Protein AF-A0A941CIF5-F1 (afdb_monomer)

Nearest PDB structures (foldseek):
  7bam-assembly1_B  TM=8.371E-01  e=1.188E-04  Homo sapiens
  7ban-assembly1_A  TM=8.409E-01  e=1.566E-04  Homo sapiens
  3njx-assembly1_A  TM=7.683E-01  e=1.007E-04  Aspergillus aculeatus
  1nkg-assembly1_A  TM=7.681E-01  e=2.306E-04  Aspergillus aculeatus
  2xhn-assembly2_A  TM=7.685E-01  e=3.039E-04  Aspergillus aculeatus

Foldseek 3Di:
DVVVVVVVVVVVVVVVVVPQFWFKEKEFEAAPPPPRQGDFQWKKAWPPDPFIDGAHNRRIDMTIRHHFDWTWIWTDDPQWDIDTDIDTTDTPYYHYDYDHTYGDDDPDDPPVPPPPPVPPPPDPPDDDD

Solvent-accessible surface area (backbone atoms only — not comparable to full-atom values): 7670 Å² total; per-residue (Å²): 112,72,70,60,53,52,53,55,52,54,58,59,56,60,62,62,72,72,69,71,73,28,9,24,42,36,35,35,39,22,29,60,80,58,88,59,41,48,36,55,62,28,38,37,32,37,67,98,57,90,56,61,41,55,18,38,85,77,4,37,36,67,43,69,80,35,72,56,45,80,45,39,41,37,39,40,44,94,69,35,48,72,44,78,42,83,45,70,34,46,71,77,37,71,40,76,47,77,51,59,40,47,71,56,78,76,84,77,83,65,73,88,71,65,78,78,70,77,83,74,86,78,84,88,87,87,87,82,131

pLDDT: mean 85.47, std 16.25, range [43.84, 98.69]

Mean predicted aligned error: 11.61 Å

Sequence (129 aa):
MMKQLLITVVTLISTITFAQSTGAITGKVLNAEMFNEPLLMAAVSLKNTDWSTHTNFNGNFEITDVAPGEYTLLVRFLGYEEMELPVVISLNESTYIQCGLQAKALPTIDLAQVNTNPKQIKLASKSEQ

Structure (mmCIF, N/CA/C/O backbone):
data_AF-A0A941CIF5-F1
#
_entry.id   AF-A0A941CIF5-F1
#
loop_
_atom_site.group_PDB
_atom_site.id
_atom_site.type_symbol
_atom_site.label_atom_id
_atom_site.label_alt_id
_atom_site.label_comp_id
_atom_site.label_asym_id
_atom_site.label_entity_id
_atom_site.label_seq_id
_atom_site.pdbx_PDB_ins_code
_atom_site.Cartn_x
_atom_site.Cartn_y
_atom_site.Cartn_z
_atom_site.occupancy
_atom_site.B_iso_or_equiv
_atom_site.auth_seq_id
_atom_site.auth_comp_id
_atom_site.auth_asym_id
_atom_site.auth_atom_id
_atom_site.pdbx_PDB_model_num
ATOM 1 N N . MET A 1 1 ? -37.472 10.073 37.196 1.00 62.25 1 MET A N 1
ATOM 2 C CA . MET A 1 1 ? -36.004 10.256 37.283 1.00 62.25 1 MET A CA 1
ATOM 3 C C . MET A 1 1 ? -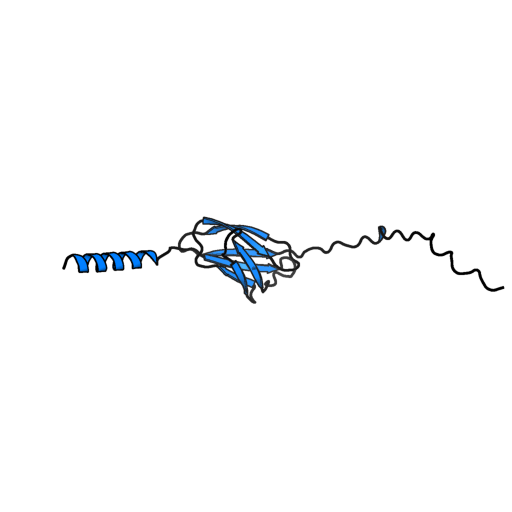35.214 9.057 36.743 1.00 62.25 1 MET A C 1
ATOM 5 O O . MET A 1 1 ? -34.355 9.281 35.905 1.00 62.25 1 MET A O 1
ATOM 9 N N . MET A 1 2 ? -35.546 7.801 37.077 1.00 73.88 2 MET A N 1
ATOM 10 C CA . MET A 1 2 ? -34.827 6.604 36.569 1.00 73.88 2 MET A CA 1
ATOM 11 C C . MET A 1 2 ? -34.779 6.458 35.031 1.00 73.88 2 MET A C 1
ATOM 13 O O . MET A 1 2 ? -33.783 5.993 34.491 1.00 73.88 2 MET A O 1
ATOM 17 N N . LYS A 1 3 ? -35.816 6.900 34.304 1.00 72.12 3 LYS A N 1
ATOM 18 C CA . LYS A 1 3 ? -35.862 6.826 32.828 1.00 72.12 3 LYS A CA 1
ATOM 19 C C . LYS A 1 3 ? -34.886 7.792 32.135 1.00 72.12 3 LYS A C 1
ATOM 21 O O . LYS A 1 3 ? -34.340 7.454 31.096 1.00 72.12 3 LYS A O 1
ATOM 26 N N . GLN A 1 4 ? -34.654 8.967 32.724 1.00 78.31 4 GLN A N 1
ATOM 27 C CA . GLN A 1 4 ? -33.686 9.953 32.219 1.00 78.31 4 GLN A CA 1
ATOM 28 C C . GLN A 1 4 ? -32.250 9.447 32.438 1.00 78.31 4 GLN A C 1
ATOM 30 O O . GLN A 1 4 ? -31.427 9.542 31.538 1.00 78.31 4 GLN A O 1
ATOM 35 N N . LEU A 1 5 ? -31.994 8.800 33.585 1.00 83.75 5 LEU A N 1
ATOM 36 C CA . LEU 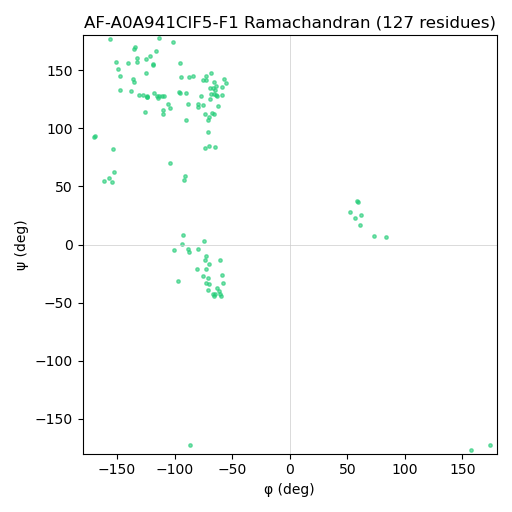A 1 5 ? -30.712 8.158 33.895 1.00 83.75 5 LEU A CA 1
ATOM 37 C C . LEU A 1 5 ? -30.359 7.057 32.879 1.00 83.75 5 LEU A C 1
ATOM 39 O O . LEU A 1 5 ? -29.235 7.008 32.396 1.00 83.75 5 LEU A O 1
ATOM 43 N N . LEU A 1 6 ? -31.330 6.212 32.515 1.00 85.12 6 LEU A N 1
ATOM 44 C CA . LEU A 1 6 ? -31.144 5.159 31.509 1.00 85.12 6 LEU A CA 1
ATOM 45 C C . LEU A 1 6 ? -30.749 5.722 30.137 1.00 85.12 6 LEU A C 1
ATOM 47 O O . LEU A 1 6 ? -29.844 5.191 29.503 1.00 85.12 6 LEU A O 1
ATOM 51 N N . ILE A 1 7 ? -31.386 6.813 29.701 1.00 86.50 7 ILE A N 1
ATOM 52 C CA . ILE A 1 7 ? -31.069 7.454 28.418 1.00 86.50 7 ILE A CA 1
ATOM 53 C C . ILE A 1 7 ? -29.655 8.046 28.455 1.00 86.50 7 ILE A C 1
ATOM 55 O O . ILE A 1 7 ? -28.880 7.811 27.535 1.00 86.50 7 ILE A O 1
ATOM 59 N N . THR A 1 8 ? -29.275 8.737 29.536 1.00 85.75 8 THR A N 1
ATOM 60 C CA . THR A 1 8 ? -27.917 9.287 29.689 1.00 85.75 8 THR A CA 1
ATOM 61 C C . THR A 1 8 ? -26.842 8.196 29.688 1.00 85.75 8 THR A C 1
ATOM 63 O O . THR A 1 8 ? -25.804 8.372 29.053 1.00 85.75 8 THR A O 1
ATOM 66 N N . VAL A 1 9 ? -27.090 7.056 30.343 1.00 86.75 9 VAL A N 1
ATOM 67 C CA . VAL A 1 9 ? -26.151 5.919 30.378 1.00 86.75 9 VAL A CA 1
ATOM 68 C C . VAL A 1 9 ? -25.993 5.275 28.997 1.00 86.75 9 VAL A C 1
ATOM 70 O O . VAL A 1 9 ? -24.871 4.999 28.585 1.00 86.75 9 VAL A O 1
ATOM 73 N N . VAL A 1 10 ? -27.084 5.087 28.247 1.00 85.19 10 VAL A N 1
ATOM 74 C CA . VAL A 1 10 ? -27.030 4.528 26.884 1.00 85.19 10 VAL A CA 1
ATOM 75 C C . VAL A 1 10 ? -26.272 5.456 25.928 1.00 85.19 10 VAL A C 1
ATOM 77 O O . VAL A 1 10 ? -25.418 4.987 25.175 1.00 85.19 10 VAL A O 1
ATOM 80 N N . THR A 1 11 ? -26.506 6.770 25.997 1.00 82.94 11 THR A N 1
ATOM 81 C CA . THR A 1 11 ? -25.775 7.745 25.172 1.00 82.94 11 THR A CA 1
ATOM 82 C C . THR A 1 11 ? -24.280 7.758 25.502 1.00 82.94 11 THR A C 1
ATOM 84 O O . THR A 1 11 ? -23.456 7.842 24.595 1.00 82.94 11 THR A O 1
ATOM 87 N N . LEU A 1 12 ? -23.901 7.599 26.774 1.00 80.12 12 LEU A N 1
ATOM 88 C CA . LEU A 1 12 ? -22.494 7.573 27.187 1.00 80.12 12 LEU A CA 1
ATOM 89 C C . LEU A 1 12 ? -21.754 6.295 26.747 1.00 80.12 12 LEU A C 1
ATOM 91 O O . LEU A 1 12 ? -20.557 6.341 26.499 1.00 80.12 12 LEU A O 1
ATOM 95 N N . ILE A 1 13 ? -22.446 5.161 26.605 1.00 76.00 13 ILE A N 1
ATOM 96 C CA . ILE A 1 13 ? -21.842 3.911 26.105 1.00 76.00 13 ILE A CA 1
ATOM 97 C C . ILE A 1 13 ? -21.565 3.998 24.594 1.00 76.00 13 ILE A C 1
ATOM 99 O O . ILE A 1 13 ? -20.568 3.461 24.114 1.00 76.00 13 ILE A O 1
ATOM 103 N N . SER A 1 14 ? -22.401 4.724 23.844 1.00 72.81 14 SER A N 1
ATOM 104 C CA . SER A 1 14 ? -22.244 4.889 22.390 1.00 72.81 14 SER A CA 1
ATOM 105 C C . SER A 1 14 ? -21.044 5.744 21.961 1.00 72.81 14 SER A C 1
ATOM 107 O O . SER A 1 14 ? -20.619 5.664 20.813 1.00 72.81 14 SER A O 1
ATOM 109 N N . THR A 1 15 ? -20.452 6.543 22.855 1.00 68.25 15 THR A N 1
ATOM 110 C CA . THR A 1 15 ? -19.250 7.329 22.523 1.00 68.25 15 THR A CA 1
ATOM 111 C C . THR A 1 15 ? -17.965 6.499 22.590 1.00 68.25 15 THR A C 1
ATOM 113 O O . THR A 1 15 ? -16.984 6.850 21.941 1.00 68.25 15 THR A O 1
ATOM 116 N N . ILE A 1 16 ? -17.969 5.369 23.309 1.00 65.81 16 ILE A N 1
ATOM 117 C CA . ILE A 1 16 ? -16.803 4.480 23.454 1.00 65.81 16 ILE A CA 1
ATOM 118 C C . ILE A 1 16 ? -16.579 3.652 22.175 1.00 65.81 16 ILE A C 1
ATOM 120 O O . ILE A 1 16 ? -15.448 3.309 21.843 1.00 65.81 16 ILE A O 1
ATOM 124 N N . THR A 1 17 ? -17.633 3.388 21.395 1.00 63.62 17 THR A N 1
ATOM 125 C CA . THR A 1 17 ? -17.550 2.596 20.153 1.00 63.62 17 THR A CA 1
ATOM 126 C C . THR A 1 17 ? -16.871 3.318 18.984 1.00 63.62 17 THR A C 1
ATOM 128 O O . THR A 1 17 ? -16.583 2.682 17.974 1.00 63.62 17 THR A O 1
ATOM 131 N N . PHE A 1 18 ? -16.596 4.623 19.101 1.00 63.66 18 PHE A N 1
ATOM 132 C CA . PHE A 1 18 ? -15.912 5.407 18.062 1.00 63.66 18 PHE A CA 1
ATOM 133 C C . PHE A 1 18 ? -14.380 5.401 18.180 1.00 63.66 18 PHE A C 1
ATOM 135 O O . PHE A 1 18 ? -13.707 5.912 17.292 1.00 63.66 18 PHE A O 1
ATOM 142 N N . ALA A 1 19 ? -13.811 4.782 19.218 1.00 64.75 19 ALA A N 1
ATOM 143 C CA . ALA A 1 19 ? -12.372 4.545 19.325 1.00 64.75 19 ALA A CA 1
ATOM 144 C C . ALA A 1 19 ? -12.002 3.184 18.709 1.00 64.75 19 ALA A C 1
ATOM 146 O O . ALA A 1 19 ? -11.495 2.294 19.397 1.00 64.75 19 ALA A O 1
ATOM 147 N N . GLN A 1 20 ? -12.307 2.984 17.423 1.00 70.56 20 GLN A N 1
ATOM 148 C CA . GLN A 1 20 ? -11.825 1.797 16.720 1.00 70.56 20 GLN A CA 1
ATOM 149 C C . GLN A 1 20 ? -10.307 1.898 16.642 1.00 70.56 20 GLN A C 1
ATOM 151 O O . GLN A 1 20 ? -9.762 2.802 16.021 1.00 70.56 20 GLN A O 1
ATOM 156 N N . SER A 1 21 ? -9.625 1.011 17.357 1.00 82.94 21 SER A N 1
ATOM 157 C CA . SER A 1 21 ? -8.175 0.954 17.315 1.00 82.94 21 SER A CA 1
ATOM 158 C C . SER A 1 21 ? -7.787 0.329 15.971 1.00 82.94 21 SER A C 1
ATOM 160 O O . SER A 1 21 ? -8.081 -0.840 15.712 1.00 82.94 21 SER A O 1
ATOM 162 N N . THR A 1 22 ? -7.181 1.131 15.102 1.00 94.06 22 THR A N 1
ATOM 163 C CA . THR A 1 22 ? -6.769 0.765 13.743 1.00 94.06 22 THR A CA 1
ATOM 164 C C . THR A 1 22 ? -5.250 0.836 13.612 1.00 94.06 22 THR A C 1
ATOM 166 O O . THR A 1 22 ? -4.551 1.333 14.497 1.00 94.06 22 THR A O 1
ATOM 169 N N . GLY A 1 23 ? -4.724 0.276 12.529 1.00 95.88 23 GLY A N 1
ATOM 170 C CA . GLY A 1 23 ? -3.344 0.465 12.101 1.00 95.88 23 GLY A CA 1
ATOM 171 C C . GLY A 1 23 ? -3.273 1.232 10.785 1.00 95.88 23 GLY A C 1
ATOM 172 O O . GLY A 1 23 ? -4.291 1.566 10.168 1.00 95.88 23 GLY A O 1
ATOM 173 N N . ALA A 1 24 ? -2.048 1.485 10.343 1.00 97.19 24 ALA A N 1
ATOM 174 C CA . ALA A 1 24 ? -1.767 2.086 9.050 1.00 97.19 24 ALA A CA 1
ATOM 175 C C . ALA A 1 24 ? -0.666 1.315 8.317 1.00 97.19 24 ALA A C 1
ATOM 177 O O . ALA A 1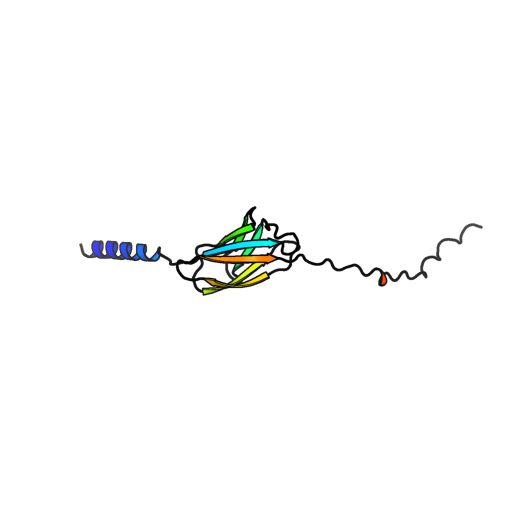 24 ? 0.176 0.652 8.924 1.00 97.19 24 ALA A O 1
ATOM 178 N N . ILE A 1 25 ? -0.650 1.447 6.997 1.00 98.00 25 ILE A N 1
ATOM 179 C CA . ILE A 1 25 ? 0.486 1.067 6.168 1.00 98.00 25 ILE A CA 1
ATOM 180 C C . ILE A 1 25 ? 0.924 2.272 5.349 1.00 98.00 25 ILE A C 1
ATOM 182 O O . ILE A 1 25 ? 0.132 2.912 4.658 1.00 98.00 25 ILE A O 1
ATOM 186 N N . THR A 1 26 ? 2.207 2.584 5.443 1.00 98.44 26 THR A N 1
ATOM 187 C CA . THR A 1 26 ? 2.852 3.652 4.685 1.00 98.44 26 THR A CA 1
ATOM 188 C C . THR A 1 26 ? 3.973 3.061 3.857 1.00 98.44 26 THR A C 1
ATOM 190 O O . THR A 1 26 ? 4.437 1.944 4.100 1.00 98.44 26 THR A O 1
ATOM 193 N N . GLY A 1 27 ? 4.430 3.787 2.848 1.00 98.12 27 GLY A N 1
ATOM 194 C CA . GLY A 1 27 ? 5.520 3.254 2.062 1.00 98.12 27 GLY A CA 1
ATOM 195 C C . GLY A 1 27 ? 5.903 4.058 0.851 1.00 98.12 27 GLY A C 1
ATOM 196 O O . GLY A 1 27 ? 5.401 5.158 0.627 1.00 98.12 27 GLY A O 1
ATOM 197 N N . LYS A 1 28 ? 6.806 3.468 0.068 1.00 98.25 28 LYS A N 1
ATOM 198 C CA . LYS A 1 28 ? 7.335 4.043 -1.164 1.00 98.25 28 LYS A CA 1
ATOM 199 C C . LYS A 1 28 ? 7.448 2.993 -2.265 1.00 98.25 28 LYS A C 1
ATOM 201 O O . LYS A 1 28 ? 7.995 1.912 -2.039 1.00 98.25 28 LYS A O 1
ATOM 206 N N . VAL A 1 29 ? 6.964 3.334 -3.456 1.00 98.19 29 VAL A N 1
ATOM 207 C CA . VAL A 1 29 ? 7.046 2.502 -4.663 1.00 98.19 29 VAL A CA 1
ATOM 208 C C . VAL A 1 29 ? 7.992 3.155 -5.664 1.00 98.19 29 VAL A C 1
ATOM 210 O O . VAL A 1 29 ? 7.856 4.337 -5.989 1.00 98.19 29 VAL A O 1
ATOM 213 N N . LEU A 1 30 ? 8.959 2.379 -6.144 1.00 97.00 30 LEU A N 1
ATOM 214 C CA . LEU A 1 30 ? 10.035 2.834 -7.024 1.00 97.00 30 LEU A CA 1
ATOM 215 C C . LEU A 1 30 ? 10.084 1.994 -8.306 1.00 97.00 30 LEU A C 1
ATOM 217 O O . LEU A 1 30 ? 9.594 0.867 -8.344 1.00 97.00 30 LEU A O 1
ATOM 221 N N . ASN A 1 31 ? 10.706 2.525 -9.352 1.00 94.19 31 ASN A N 1
ATOM 222 C CA . ASN A 1 31 ? 11.135 1.748 -10.504 1.00 94.19 31 ASN A CA 1
ATOM 223 C C . ASN A 1 31 ? 12.451 1.044 -10.150 1.00 94.19 31 ASN A C 1
ATOM 225 O O . ASN A 1 31 ? 13.453 1.705 -9.875 1.00 94.19 31 ASN A O 1
ATOM 229 N N . ALA A 1 32 ? 12.455 -0.287 -10.162 1.00 89.50 32 ALA A N 1
ATOM 230 C CA . ALA A 1 32 ? 13.629 -1.068 -9.787 1.00 89.50 32 ALA A CA 1
ATOM 231 C C . ALA A 1 32 ? 14.759 -1.043 -10.835 1.00 89.50 32 ALA A C 1
ATOM 233 O O . ALA A 1 32 ? 15.911 -1.303 -10.494 1.00 89.50 32 ALA A O 1
ATOM 234 N N . GLU A 1 33 ? 14.452 -0.717 -12.091 1.00 81.94 33 GLU A N 1
ATOM 235 C CA . GLU A 1 33 ? 15.404 -0.710 -13.209 1.00 81.94 33 GLU A CA 1
ATOM 236 C C . GLU A 1 33 ? 15.966 0.693 -13.487 1.00 81.94 33 GLU A C 1
ATOM 238 O O . GLU A 1 33 ? 17.117 0.845 -13.894 1.00 81.94 33 GLU A O 1
ATOM 243 N N . MET A 1 34 ? 15.175 1.739 -13.236 1.00 72.56 34 MET A N 1
ATOM 244 C CA . MET A 1 34 ? 15.500 3.120 -13.605 1.00 72.56 34 MET A CA 1
ATOM 245 C C . MET A 1 34 ? 15.945 3.942 -12.390 1.00 72.56 34 MET A C 1
ATOM 247 O O . MET A 1 34 ? 15.231 4.820 -11.919 1.00 72.56 34 MET A O 1
ATOM 251 N N . PHE A 1 35 ? 17.131 3.642 -11.851 1.00 78.25 35 PHE A N 1
ATOM 252 C CA . PHE A 1 35 ? 17.771 4.405 -10.761 1.00 78.25 35 PHE A CA 1
ATOM 253 C C . PHE A 1 35 ? 16.901 4.643 -9.510 1.00 78.25 35 PHE A C 1
ATOM 255 O O . PHE A 1 35 ? 17.115 5.625 -8.798 1.00 78.25 35 PHE A O 1
ATOM 262 N N . ASN A 1 36 ? 15.946 3.756 -9.207 1.00 85.12 36 ASN A N 1
ATOM 263 C CA . ASN A 1 36 ? 14.987 3.951 -8.117 1.00 85.12 36 ASN A CA 1
ATOM 264 C C . ASN A 1 36 ? 14.140 5.230 -8.271 1.00 85.12 36 ASN A C 1
ATOM 266 O O . ASN A 1 36 ? 13.827 5.896 -7.279 1.00 85.12 36 ASN A O 1
ATOM 270 N N . GLU A 1 37 ? 13.767 5.580 -9.506 1.00 94.44 37 GLU A N 1
ATOM 271 C CA . GLU A 1 37 ? 12.836 6.676 -9.770 1.00 94.44 37 GLU A CA 1
ATOM 272 C C . GLU A 1 37 ? 11.489 6.416 -9.069 1.00 94.44 37 GLU A C 1
ATOM 274 O O . GLU A 1 37 ? 10.984 5.289 -9.105 1.00 94.44 37 GLU A O 1
ATOM 279 N N . PRO A 1 38 ? 10.885 7.418 -8.408 1.00 96.94 38 PRO A N 1
ATOM 280 C CA . PRO A 1 38 ? 9.586 7.238 -7.781 1.00 96.94 38 PRO A CA 1
ATOM 281 C C . PRO A 1 38 ? 8.472 6.974 -8.793 1.00 96.94 38 PRO A C 1
ATOM 283 O O . PRO A 1 38 ? 8.318 7.708 -9.766 1.00 96.94 38 PRO A O 1
ATOM 286 N N . LEU A 1 39 ? 7.638 5.968 -8.523 1.00 96.88 39 LEU A N 1
ATOM 287 C CA . LEU A 1 39 ? 6.468 5.694 -9.353 1.00 96.88 39 LEU A CA 1
ATOM 288 C C . LEU A 1 39 ? 5.272 6.478 -8.825 1.00 96.88 39 LEU A C 1
ATOM 290 O O . LEU A 1 39 ? 4.719 6.135 -7.784 1.00 96.88 39 LEU A O 1
ATOM 294 N N . LEU A 1 40 ? 4.875 7.525 -9.546 1.00 97.19 40 LEU A N 1
ATOM 295 C CA . LEU A 1 40 ? 3.654 8.297 -9.304 1.00 97.19 40 LEU A CA 1
ATOM 296 C C . LEU A 1 40 ? 2.414 7.522 -9.776 1.00 97.19 40 LEU A C 1
ATOM 298 O O . LEU A 1 40 ? 2.428 6.918 -10.844 1.00 97.19 40 LEU A O 1
ATOM 302 N N . MET A 1 41 ? 1.317 7.609 -9.017 1.00 97.69 41 MET A N 1
ATOM 303 C CA . MET A 1 41 ? 0.021 6.989 -9.322 1.00 97.69 41 MET A CA 1
ATOM 304 C C . MET A 1 41 ? 0.028 5.453 -9.425 1.00 97.69 41 MET A C 1
ATOM 306 O O . MET A 1 41 ? -0.948 4.867 -9.903 1.00 97.69 41 MET A O 1
ATOM 310 N N . ALA A 1 42 ? 1.062 4.782 -8.912 1.00 98.38 42 ALA A N 1
ATOM 311 C CA . ALA A 1 42 ? 1.029 3.340 -8.695 1.00 98.38 42 ALA A CA 1
ATOM 312 C C . ALA A 1 42 ? -0.124 3.000 -7.742 1.00 98.38 42 ALA A C 1
ATOM 314 O O . ALA A 1 42 ? -0.272 3.615 -6.685 1.00 98.38 42 ALA A O 1
ATOM 315 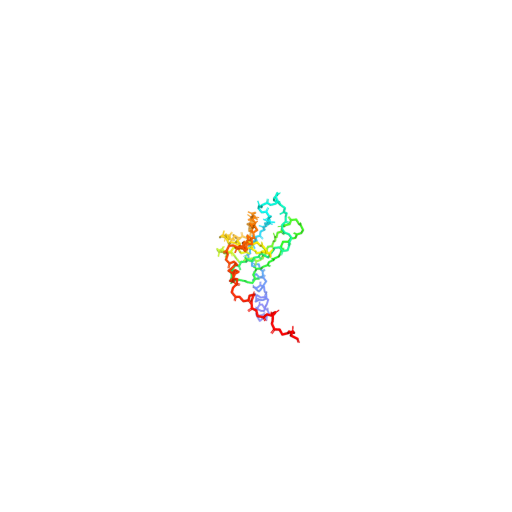N N . ALA A 1 43 ? -0.966 2.053 -8.147 1.00 98.50 43 ALA A N 1
ATOM 316 C CA . ALA A 1 43 ? -2.092 1.588 -7.357 1.00 98.50 43 ALA A CA 1
ATOM 317 C C . ALA A 1 43 ? -1.583 0.653 -6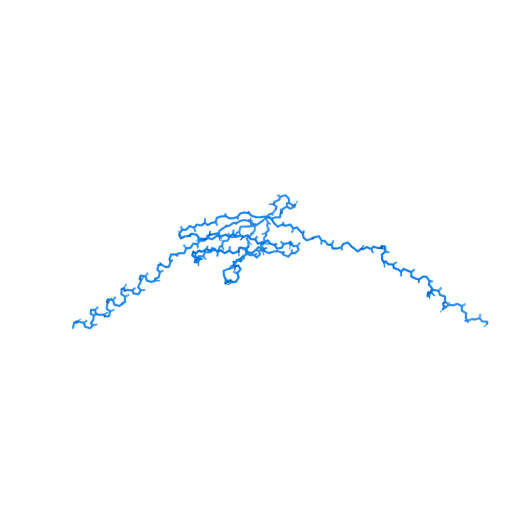.259 1.00 98.50 43 ALA A C 1
ATOM 319 O O . ALA A 1 43 ? -0.879 -0.317 -6.545 1.00 98.50 43 ALA A O 1
ATOM 320 N N . VAL A 1 44 ? -1.965 0.931 -5.017 1.00 98.62 44 VAL A N 1
ATOM 321 C CA . VAL A 1 44 ? -1.598 0.146 -3.838 1.00 98.62 44 VAL A CA 1
ATOM 322 C C . VAL A 1 44 ? -2.882 -0.279 -3.141 1.00 98.62 44 VAL A C 1
ATOM 324 O O . VAL A 1 44 ? -3.746 0.551 -2.876 1.00 98.62 44 VAL A O 1
ATOM 327 N N . SER A 1 45 ? -3.044 -1.570 -2.866 1.00 98.56 45 SER A N 1
ATOM 328 C CA . SER A 1 45 ? -4.278 -2.106 -2.276 1.00 98.56 45 SER A CA 1
ATOM 329 C C . SER A 1 45 ? -4.009 -3.315 -1.396 1.00 9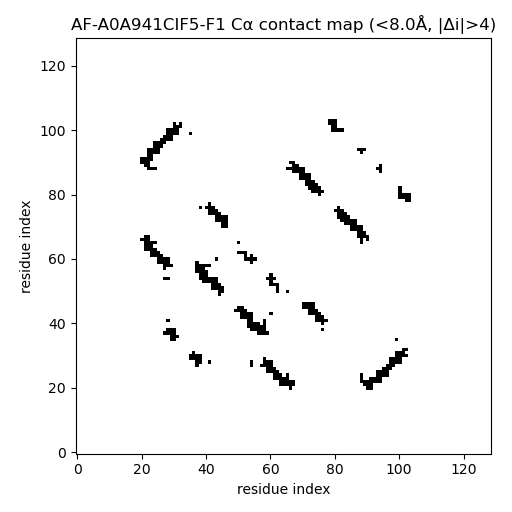8.56 45 SER A C 1
ATOM 331 O O . SER A 1 45 ? -3.072 -4.065 -1.661 1.00 98.56 45 SER A O 1
ATOM 333 N N . LEU A 1 46 ? -4.845 -3.540 -0.387 1.00 98.44 46 LEU A N 1
ATOM 334 C CA . LEU A 1 46 ? -4.867 -4.807 0.342 1.00 98.44 46 LEU A CA 1
ATOM 335 C C . LEU A 1 46 ? -5.829 -5.765 -0.380 1.00 98.44 46 LEU A C 1
ATOM 337 O O . LEU A 1 46 ? -7.005 -5.444 -0.571 1.00 98.44 46 LEU A O 1
ATOM 341 N N . LYS A 1 47 ? -5.336 -6.928 -0.830 1.00 97.81 47 LYS A N 1
ATOM 342 C CA . LYS A 1 47 ? -6.125 -7.884 -1.632 1.00 97.81 47 LYS A CA 1
ATOM 343 C C . LYS A 1 47 ? -7.413 -8.286 -0.917 1.00 97.81 47 LYS A C 1
ATOM 345 O O . LYS A 1 47 ? -7.397 -8.598 0.268 1.00 97.81 47 LYS A O 1
ATOM 350 N N . ASN A 1 48 ? -8.500 -8.367 -1.686 1.00 96.06 48 ASN A N 1
ATOM 351 C CA . ASN A 1 48 ? -9.837 -8.756 -1.220 1.00 96.06 48 ASN A CA 1
ATOM 352 C C . ASN A 1 48 ? -10.440 -7.809 -0.165 1.00 96.06 48 ASN A C 1
ATOM 354 O O . ASN A 1 48 ? -11.286 -8.227 0.621 1.00 96.06 48 ASN A O 1
ATOM 358 N N . THR A 1 49 ? -10.015 -6.545 -0.149 1.00 96.94 49 THR A N 1
ATOM 359 C CA . THR A 1 49 ? -10.563 -5.495 0.719 1.00 96.94 49 THR A CA 1
ATOM 360 C C . THR A 1 49 ? -10.798 -4.214 -0.076 1.00 96.94 49 THR A C 1
ATOM 362 O O . THR A 1 49 ? -10.317 -4.088 -1.204 1.00 96.94 49 THR A O 1
ATOM 365 N N . ASP A 1 50 ? -11.476 -3.246 0.538 1.00 96.88 50 ASP A N 1
ATOM 366 C CA . ASP A 1 50 ? -11.688 -1.921 -0.051 1.00 96.88 50 ASP A CA 1
ATOM 367 C C . ASP A 1 50 ? -10.543 -0.931 0.249 1.00 96.88 50 ASP A C 1
ATOM 369 O O . ASP A 1 50 ? -10.509 0.174 -0.299 1.00 96.88 50 ASP A O 1
ATOM 373 N N . TRP A 1 51 ? -9.571 -1.314 1.088 1.00 98.19 51 TRP A N 1
ATOM 374 C CA . TRP A 1 51 ? -8.421 -0.470 1.402 1.00 98.19 51 TRP A CA 1
ATOM 375 C C . TRP A 1 51 ? -7.486 -0.356 0.202 1.00 98.19 51 TRP A C 1
ATOM 377 O O . TRP A 1 51 ? -6.789 -1.301 -0.184 1.00 98.19 51 TRP A O 1
ATOM 387 N N . SER A 1 52 ? -7.457 0.837 -0.379 1.00 98.06 52 SER A N 1
ATOM 388 C CA . SER A 1 52 ? -6.627 1.156 -1.529 1.00 98.06 52 SER A CA 1
ATOM 389 C C . SER A 1 52 ? -6.237 2.627 -1.546 1.00 98.06 52 SER A C 1
ATOM 391 O O . SER A 1 52 ? -6.883 3.476 -0.935 1.00 98.06 52 SER A O 1
ATOM 393 N N . THR A 1 53 ? -5.141 2.920 -2.232 1.00 98.62 53 THR A N 1
ATOM 394 C CA . THR A 1 53 ? -4.610 4.266 -2.412 1.00 98.62 53 THR A CA 1
ATOM 395 C C . THR A 1 53 ? -3.746 4.316 -3.673 1.00 98.62 53 THR A C 1
ATOM 397 O O . THR A 1 53 ? -3.509 3.301 -4.335 1.00 98.62 53 THR A O 1
ATOM 400 N N . HIS A 1 54 ? -3.249 5.504 -3.998 1.00 98.56 54 HIS A N 1
ATOM 401 C CA . HIS A 1 54 ? -2.269 5.709 -5.054 1.00 98.56 54 HIS A CA 1
ATOM 402 C C . HIS A 1 54 ? -1.042 6.428 -4.510 1.00 98.56 54 HIS A C 1
ATOM 404 O O . HIS A 1 54 ? -1.142 7.279 -3.625 1.00 98.56 54 HIS A O 1
ATOM 410 N N . THR A 1 55 ? 0.122 6.118 -5.070 1.00 98.69 55 THR A N 1
ATOM 411 C CA . THR A 1 55 ? 1.346 6.843 -4.738 1.00 98.69 55 THR A CA 1
ATOM 412 C C . THR A 1 55 ? 1.322 8.281 -5.258 1.00 98.69 55 THR A C 1
ATOM 414 O O . THR A 1 55 ? 0.772 8.579 -6.322 1.00 98.69 55 THR A O 1
ATOM 417 N N . ASN A 1 56 ? 1.960 9.188 -4.522 1.00 98.50 56 ASN A N 1
ATOM 418 C CA . ASN A 1 56 ? 2.129 10.591 -4.905 1.00 98.50 56 ASN A CA 1
ATOM 419 C C . ASN A 1 56 ? 3.382 10.823 -5.780 1.00 98.50 56 ASN A C 1
ATOM 421 O O . ASN A 1 56 ? 4.055 9.879 -6.184 1.00 98.50 56 ASN A O 1
ATOM 425 N N . PHE A 1 57 ? 3.721 12.090 -6.060 1.00 98.00 57 PHE A N 1
ATOM 426 C CA . PHE A 1 57 ? 4.869 12.476 -6.906 1.00 98.00 57 PHE A CA 1
ATOM 427 C C . PHE A 1 57 ? 6.223 11.964 -6.406 1.00 98.00 57 PHE A C 1
ATOM 429 O O . PHE A 1 57 ? 7.140 11.777 -7.195 1.00 98.00 57 PHE A O 1
ATOM 436 N N . ASN A 1 58 ? 6.345 11.721 -5.101 1.00 97.75 58 ASN A N 1
ATOM 437 C CA . ASN A 1 58 ? 7.552 11.172 -4.496 1.00 97.75 58 ASN A CA 1
ATOM 438 C C . ASN A 1 58 ? 7.504 9.642 -4.402 1.00 97.75 58 ASN A C 1
ATOM 440 O O . ASN A 1 58 ? 8.375 9.058 -3.764 1.00 97.75 58 ASN A O 1
ATOM 444 N N . GLY A 1 59 ? 6.503 8.988 -5.001 1.00 98.12 59 GLY A N 1
ATOM 445 C CA . GLY A 1 59 ? 6.282 7.544 -4.926 1.00 98.12 59 GLY A CA 1
ATOM 446 C C . GLY A 1 59 ? 5.749 7.073 -3.575 1.00 98.12 59 GLY A C 1
ATOM 447 O O . GLY A 1 59 ? 5.667 5.869 -3.353 1.00 98.12 59 GLY A O 1
ATOM 448 N N . ASN A 1 60 ? 5.397 7.988 -2.666 1.00 98.69 60 ASN A N 1
ATOM 449 C CA . ASN A 1 60 ? 4.940 7.631 -1.326 1.00 98.69 60 ASN A CA 1
ATOM 450 C C . ASN A 1 60 ? 3.443 7.312 -1.329 1.00 98.69 60 ASN A C 1
ATOM 452 O O . ASN A 1 60 ? 2.683 7.988 -2.023 1.00 98.69 60 ASN A O 1
ATOM 456 N N . PHE A 1 61 ? 3.018 6.355 -0.508 1.00 98.69 61 PHE A N 1
ATOM 457 C CA . PHE A 1 61 ? 1.612 6.028 -0.276 1.00 98.69 61 PHE A CA 1
ATOM 458 C C . PHE A 1 61 ? 1.299 5.906 1.217 1.00 98.69 61 PHE A C 1
ATOM 460 O O . PHE A 1 61 ? 2.191 5.680 2.038 1.00 98.69 61 PHE A O 1
ATOM 467 N N . GLU A 1 62 ?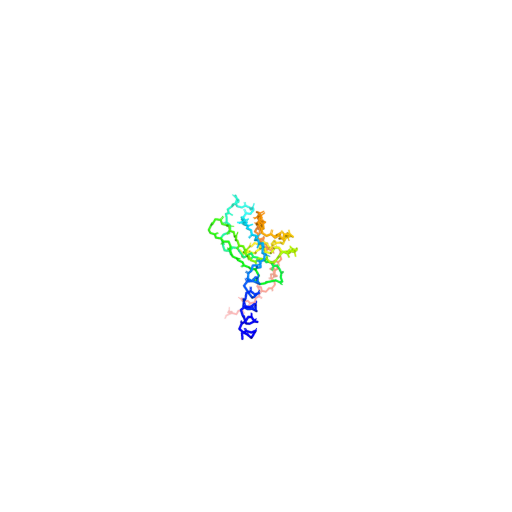 0.014 6.015 1.542 1.00 98.50 62 GLU A N 1
ATOM 468 C CA . GLU A 1 62 ? -0.525 5.814 2.883 1.00 98.50 62 GLU A CA 1
ATOM 469 C C . GLU A 1 62 ? -1.939 5.223 2.789 1.00 98.50 62 GLU A C 1
ATOM 471 O O . GLU A 1 62 ? -2.762 5.684 1.993 1.00 98.50 62 GLU A O 1
ATOM 476 N N . ILE A 1 63 ? -2.194 4.183 3.584 1.00 98.19 63 ILE A N 1
ATOM 477 C CA . ILE A 1 63 ? -3.514 3.602 3.837 1.00 98.19 63 ILE A CA 1
ATOM 478 C C . ILE A 1 63 ? -3.696 3.592 5.358 1.00 98.19 63 ILE A C 1
ATOM 480 O O . ILE A 1 63 ? -2.971 2.889 6.067 1.00 98.19 63 ILE A O 1
ATOM 484 N N . THR A 1 64 ? -4.644 4.381 5.856 1.00 96.81 64 THR A N 1
ATOM 485 C CA . THR A 1 64 ? -4.990 4.470 7.281 1.00 96.81 64 THR A CA 1
ATOM 486 C C . THR A 1 64 ? -6.248 3.670 7.590 1.00 96.81 64 THR A C 1
ATOM 488 O O . THR A 1 64 ? -6.907 3.142 6.692 1.00 96.81 64 THR A O 1
ATOM 491 N N . ASP A 1 65 ? -6.583 3.594 8.878 1.00 95.06 65 ASP A N 1
ATOM 492 C CA . ASP A 1 65 ? -7.836 3.011 9.359 1.00 95.06 65 ASP A CA 1
ATOM 493 C C . ASP A 1 65 ? -8.026 1.553 8.927 1.00 95.06 65 ASP A C 1
ATOM 495 O O . ASP A 1 65 ? -9.128 1.097 8.612 1.00 95.06 65 ASP A O 1
ATOM 499 N N . VAL A 1 66 ? -6.916 0.814 8.914 1.00 96.00 66 VAL A N 1
ATOM 500 C CA . VAL A 1 66 ? -6.881 -0.601 8.559 1.00 96.00 66 VAL A CA 1
ATOM 501 C C . VAL A 1 66 ? -7.087 -1.432 9.818 1.00 96.00 66 VAL A C 1
ATOM 503 O O . VAL A 1 66 ? -6.422 -1.222 10.835 1.00 96.00 66 VAL A O 1
ATOM 506 N N . ALA A 1 67 ? -8.005 -2.395 9.767 1.00 95.00 67 ALA A N 1
ATOM 507 C CA . ALA A 1 67 ? -8.182 -3.332 10.869 1.00 95.00 67 ALA A CA 1
ATOM 508 C C . ALA A 1 67 ? -6.905 -4.181 11.052 1.00 95.00 67 ALA A C 1
ATOM 510 O O . ALA A 1 67 ? -6.361 -4.659 10.054 1.00 95.00 67 ALA A O 1
ATOM 511 N N . PRO A 1 68 ? -6.425 -4.416 12.287 1.00 95.69 68 PRO A N 1
ATOM 512 C CA . PRO A 1 68 ? -5.258 -5.263 12.516 1.00 95.69 68 PRO A CA 1
ATOM 513 C C . PRO A 1 68 ? -5.441 -6.667 11.942 1.00 95.69 68 PRO A C 1
ATOM 515 O O . PRO A 1 68 ? -6.528 -7.243 12.027 1.00 95.69 68 PRO A O 1
ATOM 518 N N . GLY A 1 69 ? -4.372 -7.231 11.390 1.00 96.06 69 GLY A N 1
ATOM 519 C CA . GLY A 1 69 ? -4.415 -8.548 10.766 1.00 96.06 69 GLY A CA 1
ATOM 520 C C . GLY A 1 69 ? -3.302 -8.778 9.753 1.00 96.06 69 GLY A C 1
ATOM 521 O O . GLY A 1 69 ? -2.431 -7.931 9.545 1.00 96.06 69 GLY A O 1
ATOM 522 N N . GLU A 1 70 ? -3.348 -9.947 9.124 1.00 97.88 70 GLU A N 1
ATOM 523 C CA . GLU A 1 70 ? -2.456 -10.323 8.031 1.00 97.88 70 GLU A CA 1
ATOM 524 C C . GLU A 1 70 ? -3.135 -10.050 6.691 1.00 97.88 70 GLU A C 1
ATOM 526 O O . GLU A 1 70 ? -4.277 -10.451 6.462 1.00 97.88 70 GLU A O 1
ATOM 531 N N . TYR A 1 71 ? -2.418 -9.385 5.793 1.00 98.12 71 TYR A N 1
ATOM 532 C CA . TYR A 1 71 ? -2.909 -9.028 4.470 1.00 98.12 71 TYR A CA 1
ATOM 533 C C . TYR A 1 71 ? -1.861 -9.325 3.403 1.00 98.12 71 TYR A C 1
ATOM 535 O O . TYR A 1 71 ? -0.680 -9.542 3.678 1.00 98.12 71 TYR A O 1
ATOM 543 N N . THR A 1 72 ? -2.296 -9.271 2.148 1.00 98.50 72 THR A N 1
ATOM 544 C CA . THR A 1 72 ? -1.397 -9.193 0.998 1.00 98.50 72 THR A CA 1
ATOM 545 C C . THR A 1 72 ? -1.513 -7.809 0.381 1.00 98.50 72 THR A C 1
ATOM 547 O O . THR A 1 72 ? -2.572 -7.439 -0.129 1.00 98.50 72 THR A O 1
ATOM 550 N N . LEU A 1 73 ? -0.422 -7.052 0.424 1.00 98.56 73 LEU A N 1
ATOM 551 C CA . LEU A 1 73 ? -0.276 -5.793 -0.285 1.00 98.56 73 LEU A CA 1
ATOM 552 C C . LEU A 1 73 ? -0.052 -6.085 -1.770 1.00 98.56 73 LEU A C 1
ATOM 554 O O . LEU A 1 73 ? 0.920 -6.742 -2.130 1.00 98.56 73 LEU A O 1
ATOM 558 N N . LEU A 1 74 ? -0.944 -5.586 -2.617 1.00 98.62 74 LEU A N 1
ATOM 559 C CA . LEU A 1 74 ? -0.848 -5.635 -4.069 1.00 98.62 74 LEU A CA 1
ATOM 560 C C . LEU A 1 74 ? -0.483 -4.248 -4.596 1.00 98.62 74 LEU A C 1
ATOM 562 O O . LEU A 1 74 ? -1.233 -3.288 -4.397 1.00 98.62 74 LEU A O 1
ATOM 566 N N . VAL A 1 75 ? 0.643 -4.169 -5.301 1.00 98.50 75 VAL A N 1
ATOM 567 C CA . VAL A 1 75 ? 1.154 -2.952 -5.937 1.00 98.50 75 VAL A CA 1
ATOM 568 C C . VAL A 1 75 ? 1.142 -3.140 -7.452 1.00 98.50 75 VAL A C 1
ATOM 570 O O . VAL A 1 75 ? 1.685 -4.117 -7.970 1.00 98.50 75 VAL A O 1
ATOM 573 N N . ARG A 1 76 ? 0.507 -2.209 -8.171 1.00 98.06 76 ARG A N 1
ATOM 574 C CA . ARG A 1 76 ? 0.326 -2.274 -9.627 1.00 98.06 76 ARG A CA 1
ATOM 575 C C . ARG A 1 76 ? 0.614 -0.938 -10.283 1.00 98.06 76 ARG A C 1
ATOM 577 O O . ARG A 1 76 ? 0.179 0.110 -9.810 1.00 98.06 76 ARG A O 1
ATOM 584 N N . PHE A 1 77 ? 1.273 -0.985 -11.431 1.00 97.06 77 PHE A N 1
ATOM 585 C CA . PHE A 1 77 ? 1.467 0.183 -12.274 1.00 97.06 77 PHE A CA 1
ATOM 586 C C . PHE A 1 77 ? 1.497 -0.229 -13.748 1.00 97.06 77 PHE A C 1
ATOM 588 O O . PHE A 1 77 ? 1.935 -1.328 -14.093 1.00 97.06 77 PHE A O 1
ATOM 595 N N . LEU A 1 78 ? 0.968 0.622 -14.628 1.00 93.44 78 LEU A N 1
ATOM 596 C CA . LEU A 1 78 ? 0.833 0.291 -16.045 1.00 93.44 78 LEU A CA 1
ATOM 597 C C . LEU A 1 78 ? 2.212 0.080 -16.681 1.00 93.44 78 LEU A C 1
ATOM 599 O O . LEU A 1 78 ? 3.074 0.947 -16.592 1.00 93.44 78 LEU A O 1
ATOM 603 N N . GLY A 1 79 ? 2.394 -1.058 -17.355 1.00 92.00 79 GLY A N 1
ATOM 604 C CA . GLY A 1 79 ? 3.669 -1.420 -17.980 1.00 92.00 79 GLY A CA 1
ATOM 605 C C . GLY A 1 79 ? 4.679 -2.073 -17.033 1.00 92.00 79 GLY A C 1
ATOM 606 O O . GLY A 1 79 ? 5.794 -2.335 -17.463 1.00 92.00 79 GLY A O 1
ATOM 607 N N . TYR A 1 80 ? 4.294 -2.374 -15.789 1.00 94.81 80 TYR A N 1
ATOM 608 C CA . TYR A 1 80 ? 5.136 -3.047 -14.797 1.00 94.81 80 TYR A CA 1
ATOM 609 C C . TYR A 1 80 ? 4.521 -4.374 -14.362 1.00 94.81 80 TYR A C 1
ATOM 611 O O . TYR A 1 80 ? 3.307 -4.581 -14.482 1.00 94.81 80 TYR A O 1
ATOM 619 N N . GLU A 1 81 ? 5.372 -5.279 -13.889 1.00 95.31 81 GLU A N 1
ATOM 620 C CA . GLU A 1 81 ? 4.935 -6.504 -13.230 1.00 95.31 81 GLU A CA 1
ATOM 621 C C . GLU A 1 81 ? 4.233 -6.175 -11.912 1.00 95.31 81 GLU A C 1
ATOM 623 O O . GLU A 1 81 ? 4.629 -5.263 -11.182 1.00 95.31 81 GLU A O 1
ATOM 628 N N . GLU A 1 82 ? 3.155 -6.903 -11.624 1.00 96.44 82 GLU A N 1
ATOM 629 C CA . GLU A 1 82 ? 2.434 -6.743 -10.363 1.00 96.44 82 GLU A CA 1
ATOM 630 C C . GLU A 1 82 ? 3.257 -7.350 -9.223 1.00 96.44 82 GLU A C 1
ATOM 632 O O . GLU A 1 82 ? 3.882 -8.399 -9.384 1.00 96.44 82 GLU A O 1
ATOM 637 N N . MET A 1 83 ? 3.251 -6.699 -8.061 1.00 97.06 83 MET A N 1
ATOM 638 C CA . MET A 1 83 ? 3.956 -7.185 -6.879 1.00 97.06 83 MET A CA 1
ATOM 639 C C . MET A 1 83 ? 2.971 -7.476 -5.755 1.00 97.06 83 MET A C 1
ATOM 641 O O . MET A 1 83 ? 2.155 -6.626 -5.399 1.00 97.06 83 MET A O 1
ATOM 645 N N . GLU A 1 84 ? 3.092 -8.666 -5.172 1.00 98.19 84 GLU A N 1
ATOM 646 C CA . GLU A 1 84 ? 2.341 -9.092 -3.995 1.00 98.19 84 GLU A CA 1
ATOM 647 C C . GLU A 1 84 ? 3.292 -9.321 -2.817 1.00 98.19 84 GLU A C 1
ATOM 649 O O . GLU A 1 84 ? 4.279 -10.048 -2.940 1.00 98.19 84 GLU A O 1
ATOM 654 N N . LEU A 1 85 ? 3.000 -8.698 -1.674 1.00 97.31 85 LEU A N 1
ATOM 655 C CA . LEU A 1 85 ? 3.818 -8.773 -0.462 1.00 97.31 85 LEU A CA 1
ATOM 656 C C . LEU A 1 85 ? 2.936 -9.104 0.749 1.00 97.31 85 LEU A C 1
ATOM 658 O O . LEU A 1 85 ? 1.944 -8.406 0.973 1.00 97.31 85 LEU A O 1
ATOM 662 N N . PRO A 1 86 ? 3.266 -10.123 1.560 1.00 97.81 86 PRO A N 1
ATOM 663 C CA . PRO A 1 86 ? 2.594 -10.320 2.837 1.00 97.81 86 PRO A CA 1
ATOM 664 C C . PRO A 1 86 ? 2.939 -9.165 3.785 1.00 97.81 86 PRO A C 1
ATOM 666 O O . PRO A 1 86 ? 4.102 -8.777 3.903 1.00 97.81 86 PRO A O 1
ATOM 669 N N . VAL A 1 87 ? 1.934 -8.616 4.463 1.00 97.44 87 VAL A N 1
ATOM 670 C CA . VAL A 1 87 ? 2.096 -7.533 5.440 1.00 97.44 87 VAL A CA 1
ATOM 671 C C . VAL A 1 87 ? 1.254 -7.810 6.679 1.00 97.44 87 VAL A C 1
ATOM 673 O O . VAL A 1 87 ? 0.137 -8.318 6.584 1.00 97.44 87 VAL A O 1
ATOM 676 N N . VAL A 1 88 ? 1.793 -7.459 7.845 1.00 97.38 88 VAL A N 1
ATOM 677 C CA . VAL A 1 88 ? 1.083 -7.529 9.125 1.00 97.38 88 VAL A CA 1
ATOM 678 C C . VAL A 1 88 ? 0.794 -6.107 9.580 1.00 97.38 88 VAL A C 1
ATOM 680 O O . VAL A 1 88 ? 1.693 -5.262 9.615 1.00 97.38 88 VAL A O 1
ATOM 683 N N . ILE A 1 89 ? -0.470 -5.847 9.898 1.00 96.81 89 ILE A N 1
ATOM 684 C CA . ILE A 1 89 ? -0.934 -4.571 10.433 1.00 96.81 89 ILE A CA 1
ATOM 685 C C . ILE A 1 89 ? -1.187 -4.744 11.923 1.00 96.81 89 ILE A C 1
ATOM 687 O O . ILE A 1 89 ? -2.047 -5.527 12.334 1.00 96.81 89 ILE A O 1
ATOM 691 N N . SER A 1 90 ? -0.426 -3.999 12.716 1.00 95.19 90 SER A N 1
ATOM 692 C CA . SER A 1 90 ? -0.529 -3.964 14.170 1.00 95.19 90 SER A CA 1
ATOM 693 C C . SER A 1 90 ? -1.412 -2.811 14.636 1.00 95.19 90 SER A C 1
ATOM 695 O O . SER A 1 90 ? -1.598 -1.803 13.954 1.00 95.19 90 SER A O 1
ATOM 697 N N . LEU A 1 91 ? -1.957 -2.965 15.839 1.00 94.62 91 LEU A N 1
ATOM 698 C CA . LEU A 1 91 ? -2.803 -1.965 16.469 1.00 94.62 91 LEU A CA 1
ATOM 699 C C . LEU A 1 91 ? -2.028 -0.684 16.789 1.00 94.62 91 LEU A C 1
ATOM 701 O O . LEU A 1 91 ? -1.015 -0.758 17.475 1.00 94.62 91 LEU A O 1
ATOM 705 N N . ASN A 1 92 ? -2.551 0.480 16.389 1.00 91.88 92 ASN A N 1
ATOM 706 C CA . ASN A 1 92 ? -1.960 1.798 16.656 1.00 91.88 92 ASN A CA 1
ATOM 707 C C . ASN A 1 92 ? -0.516 1.955 16.137 1.00 91.88 92 ASN A C 1
ATOM 709 O O . ASN A 1 92 ? 0.233 2.802 16.624 1.00 91.88 92 ASN A O 1
ATOM 713 N N . GLU A 1 93 ? -0.126 1.148 15.150 1.00 93.25 93 GLU A N 1
ATOM 714 C CA . GLU A 1 93 ? 1.189 1.190 14.516 1.00 93.25 93 GLU A CA 1
ATOM 715 C C . GLU A 1 93 ? 1.056 1.501 13.021 1.00 93.25 93 GLU A C 1
ATOM 717 O O . GLU A 1 93 ? 0.032 1.227 12.390 1.00 93.25 93 GLU A O 1
ATOM 722 N N . SER A 1 94 ? 2.119 2.077 12.455 1.00 95.75 94 SER A N 1
ATOM 723 C CA . SER A 1 94 ? 2.261 2.275 11.013 1.00 95.75 94 SER A CA 1
ATOM 724 C C . SER A 1 94 ? 3.348 1.348 10.479 1.00 95.75 94 SER A C 1
ATOM 726 O O . SER A 1 94 ? 4.528 1.519 10.792 1.00 95.75 94 SER A O 1
ATOM 728 N N . THR A 1 95 ? 2.955 0.362 9.674 1.00 96.75 95 THR A N 1
ATOM 729 C CA . THR A 1 95 ? 3.890 -0.543 8.998 1.00 96.75 95 THR A CA 1
ATOM 730 C C . THR A 1 95 ? 4.457 0.164 7.767 1.00 96.75 95 THR A C 1
ATOM 732 O O . THR A 1 95 ? 3.702 0.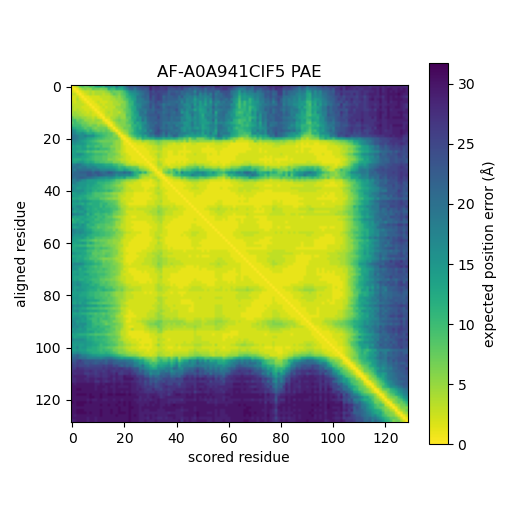553 6.879 1.00 96.75 95 THR A O 1
ATOM 735 N N . TYR A 1 96 ? 5.779 0.332 7.688 1.00 97.88 96 TYR A N 1
ATOM 736 C CA . TYR A 1 96 ? 6.434 0.950 6.529 1.00 97.88 96 TYR A CA 1
ATOM 737 C C . TYR A 1 96 ? 6.941 -0.099 5.531 1.00 97.88 96 TYR A C 1
ATOM 739 O O . TYR A 1 96 ? 7.673 -1.011 5.916 1.00 97.88 96 TYR A O 1
ATOM 747 N N . ILE A 1 97 ? 6.618 0.063 4.243 1.00 96.94 97 ILE A N 1
ATOM 748 C CA . ILE A 1 97 ? 7.072 -0.813 3.152 1.00 96.94 97 ILE A CA 1
ATOM 749 C C . ILE A 1 97 ? 7.722 -0.000 2.033 1.00 96.94 97 ILE A C 1
ATOM 751 O O . ILE A 1 97 ? 7.129 0.919 1.475 1.00 96.94 97 ILE A O 1
ATOM 755 N N . GLN A 1 98 ? 8.926 -0.395 1.627 1.00 96.38 98 GLN A N 1
ATOM 756 C CA . GLN A 1 98 ? 9.548 0.099 0.402 1.00 96.38 98 GLN A CA 1
ATOM 757 C C . GLN A 1 98 ? 9.681 -1.042 -0.600 1.00 96.38 98 GLN A C 1
ATOM 759 O O . GLN A 1 98 ? 10.232 -2.092 -0.275 1.00 96.38 98 GLN A O 1
ATOM 764 N N . CYS A 1 99 ? 9.200 -0.826 -1.821 1.00 95.25 99 CYS A N 1
ATOM 765 C CA . CYS A 1 99 ? 9.256 -1.822 -2.883 1.00 95.25 99 CYS A CA 1
ATOM 766 C C . CYS A 1 99 ? 9.583 -1.194 -4.242 1.00 95.25 99 CYS A C 1
ATOM 768 O O . CYS A 1 99 ? 9.381 0.003 -4.459 1.00 95.25 99 CYS A O 1
ATOM 770 N N . GLY A 1 100 ? 10.124 -2.012 -5.145 1.00 95.44 100 GLY A N 1
ATOM 771 C CA . GLY A 1 100 ? 10.467 -1.615 -6.505 1.00 95.44 100 GLY A CA 1
ATOM 772 C C . GLY A 1 100 ? 9.771 -2.513 -7.522 1.00 95.44 100 GLY A C 1
ATOM 773 O O . GLY A 1 100 ? 9.900 -3.732 -7.429 1.00 95.44 100 GLY A O 1
ATOM 774 N N . LEU A 1 101 ? 9.053 -1.934 -8.484 1.00 96.31 101 LEU A N 1
ATOM 775 C CA . LEU A 1 101 ? 8.443 -2.687 -9.580 1.00 96.31 101 LEU A CA 1
ATOM 776 C C . LEU A 1 101 ? 9.421 -2.838 -10.751 1.00 96.31 101 LEU A C 1
ATOM 778 O O . LEU A 1 101 ? 10.181 -1.916 -11.051 1.00 96.31 101 LEU A O 1
ATOM 782 N N . GLN A 1 102 ? 9.361 -3.988 -11.420 1.00 94.56 102 GLN A N 1
ATOM 783 C CA . GLN A 1 102 ? 10.119 -4.292 -12.641 1.00 94.56 102 GLN A CA 1
ATOM 784 C C . GLN A 1 102 ? 9.259 -3.983 -13.870 1.00 94.56 102 GLN A C 1
ATOM 786 O O . GLN A 1 102 ? 8.039 -4.182 -13.828 1.00 94.56 102 GLN A O 1
ATOM 791 N N . ALA A 1 103 ? 9.864 -3.496 -14.951 1.00 92.44 103 ALA A N 1
ATOM 792 C CA . ALA A 1 103 ? 9.129 -3.200 -16.174 1.00 92.44 103 ALA A CA 1
ATOM 793 C C . ALA A 1 103 ? 8.734 -4.504 -16.884 1.00 92.44 103 ALA A C 1
ATOM 795 O O . ALA A 1 103 ? 9.473 -5.488 -16.890 1.00 92.44 103 ALA A O 1
ATOM 796 N N . LYS A 1 104 ? 7.558 -4.526 -17.519 1.00 92.19 104 LYS A N 1
ATOM 797 C CA . LYS A 1 104 ? 7.149 -5.661 -18.352 1.00 92.19 104 LYS A CA 1
ATOM 798 C C . LYS A 1 104 ? 8.020 -5.709 -19.597 1.00 92.19 104 LYS A C 1
ATOM 800 O O . LYS A 1 104 ? 8.062 -4.749 -20.369 1.00 92.19 104 LYS A O 1
ATOM 805 N N . ALA A 1 105 ? 8.650 -6.852 -19.840 1.00 84.44 105 ALA A N 1
ATOM 806 C CA . ALA A 1 105 ? 9.334 -7.092 -21.100 1.00 84.44 105 ALA A CA 1
ATOM 807 C C . ALA A 1 105 ? 8.304 -7.206 -22.235 1.00 84.44 105 ALA A C 1
ATOM 809 O O . ALA A 1 105 ? 7.342 -7.974 -22.149 1.00 84.44 105 ALA A O 1
ATOM 810 N N . LEU A 1 106 ? 8.508 -6.455 -23.320 1.00 77.06 106 LEU A N 1
ATOM 811 C CA . LEU A 1 106 ? 7.723 -6.657 -24.533 1.00 77.06 106 LEU A CA 1
ATOM 812 C C . LEU A 1 106 ? 8.125 -7.995 -25.167 1.00 77.06 106 LEU A C 1
ATOM 814 O O . LEU A 1 106 ? 9.322 -8.257 -25.309 1.00 77.06 106 LEU A O 1
ATOM 818 N N . PRO A 1 107 ? 7.163 -8.831 -25.593 1.00 74.75 107 PRO A N 1
ATOM 819 C CA . PRO A 1 107 ? 7.488 -10.007 -26.378 1.00 74.75 107 PRO A CA 1
ATOM 820 C C . PRO A 1 107 ? 8.125 -9.554 -27.695 1.00 74.75 107 PRO A C 1
ATOM 822 O O . PRO A 1 107 ? 7.520 -8.822 -28.481 1.00 74.75 107 PRO A O 1
ATOM 825 N N . THR A 1 108 ? 9.365 -9.969 -27.933 1.00 74.12 108 THR A N 1
ATOM 826 C CA . THR A 1 108 ? 10.057 -9.717 -29.194 1.00 74.12 108 THR A CA 1
ATOM 827 C C . THR A 1 108 ? 9.310 -10.439 -30.315 1.00 74.12 108 THR A C 1
ATOM 829 O O . THR A 1 108 ? 9.041 -11.635 -30.213 1.00 74.12 108 THR A O 1
ATOM 832 N N . ILE A 1 109 ? 8.970 -9.733 -31.397 1.00 73.06 109 ILE A N 1
ATOM 833 C CA . ILE A 1 109 ? 8.467 -10.384 -32.612 1.00 73.06 109 ILE A CA 1
ATOM 834 C C . ILE A 1 109 ? 9.629 -11.191 -33.196 1.00 73.06 109 ILE A C 1
ATOM 836 O O . ILE A 1 109 ? 10.618 -10.612 -33.649 1.00 73.06 109 ILE A O 1
ATOM 840 N N . ASP A 1 110 ? 9.518 -12.519 -33.182 1.00 69.12 110 ASP A N 1
ATOM 841 C CA . ASP A 1 110 ? 10.472 -13.390 -33.862 1.00 69.12 110 ASP A CA 1
ATOM 842 C C . ASP A 1 110 ? 10.283 -13.262 -35.381 1.00 69.12 110 ASP A C 1
ATOM 844 O O . ASP A 1 110 ? 9.407 -13.885 -35.988 1.00 69.12 110 ASP A O 1
ATOM 848 N N . LEU A 1 111 ? 11.110 -12.421 -36.007 1.00 63.91 111 LEU A N 1
ATOM 849 C CA . LEU A 1 111 ? 11.123 -12.223 -37.458 1.00 63.91 111 LEU A CA 1
ATOM 850 C C . LEU A 1 111 ? 11.450 -13.519 -38.227 1.00 63.91 111 LEU A C 1
ATOM 852 O O . LEU A 1 111 ? 11.197 -13.573 -39.430 1.00 63.91 111 LEU A O 1
ATOM 856 N N . ALA A 1 112 ? 11.946 -14.577 -37.569 1.00 64.00 112 ALA A N 1
ATOM 857 C CA . ALA A 1 112 ? 12.183 -15.875 -38.199 1.00 64.00 112 ALA A CA 1
ATOM 858 C C . ALA A 1 112 ? 10.892 -16.667 -38.491 1.00 64.00 112 ALA A C 1
ATOM 860 O O . ALA A 1 112 ? 10.931 -17.614 -39.275 1.00 64.00 112 ALA A O 1
ATOM 861 N N . GLN A 1 113 ? 9.740 -16.277 -37.925 1.00 55.81 113 GLN A N 1
ATOM 862 C CA . GLN A 1 113 ? 8.436 -16.904 -38.208 1.00 55.81 113 GLN A CA 1
ATOM 863 C C . GLN A 1 113 ? 7.644 -16.200 -39.320 1.00 55.81 113 GLN A C 1
ATOM 865 O O . GLN A 1 113 ? 6.540 -16.633 -39.666 1.00 55.81 113 GLN A O 1
ATOM 870 N N . VAL A 1 114 ? 8.185 -15.135 -39.926 1.00 61.62 114 VAL A N 1
ATOM 871 C CA . VAL A 1 114 ? 7.601 -14.554 -41.142 1.00 61.62 114 VAL A CA 1
ATOM 872 C C . VAL A 1 114 ? 7.900 -15.502 -42.305 1.00 61.62 114 VAL A C 1
ATOM 874 O O . VAL A 1 114 ? 8.862 -15.341 -43.055 1.00 61.62 114 VAL A O 1
ATOM 877 N N . ASN A 1 115 ? 7.059 -16.528 -42.440 1.00 55.69 115 ASN A N 1
ATOM 878 C CA . ASN A 1 115 ? 7.038 -17.442 -43.572 1.00 55.69 115 ASN A CA 1
ATOM 879 C C . ASN A 1 115 ? 6.633 -16.663 -44.832 1.00 55.69 115 ASN A C 1
ATOM 881 O O . ASN A 1 115 ? 5.463 -16.613 -45.219 1.00 55.69 115 ASN A O 1
ATOM 885 N N . THR A 1 116 ? 7.606 -16.014 -45.465 1.00 55.66 116 THR A N 1
ATOM 886 C CA . THR A 1 116 ? 7.457 -15.465 -46.810 1.00 55.66 116 THR A CA 1
ATOM 887 C C . THR A 1 116 ? 7.386 -16.638 -47.779 1.00 55.66 116 THR A C 1
ATOM 889 O O . THR A 1 116 ? 8.387 -17.066 -48.333 1.00 55.66 116 THR A O 1
ATOM 892 N N . ASN A 1 117 ? 6.198 -17.214 -47.964 1.00 50.81 117 ASN A N 1
ATOM 893 C CA . ASN A 1 117 ? 5.990 -18.256 -48.963 1.00 50.81 117 ASN A CA 1
ATOM 894 C C . ASN A 1 117 ? 6.065 -17.605 -50.362 1.00 50.81 117 ASN A C 1
ATOM 896 O O . ASN A 1 117 ? 5.129 -16.903 -50.754 1.00 50.81 117 ASN A O 1
ATOM 900 N N . PRO A 1 118 ? 7.139 -17.808 -51.152 1.00 55.59 118 PRO A N 1
ATOM 901 C CA . PRO A 1 118 ? 7.366 -17.053 -52.388 1.00 55.59 118 PRO A CA 1
ATOM 902 C C . PRO A 1 118 ? 6.446 -17.487 -53.548 1.00 55.59 118 PRO A C 1
ATOM 904 O O . PRO A 1 118 ? 6.558 -16.981 -54.662 1.00 55.59 118 PRO A O 1
ATOM 907 N N . LYS A 1 119 ? 5.514 -18.424 -53.321 1.00 52.62 119 LYS A N 1
ATOM 908 C CA . LYS A 1 119 ? 4.690 -19.044 -54.373 1.00 52.62 119 LYS A CA 1
ATOM 909 C C . LYS A 1 119 ? 3.493 -18.225 -54.873 1.00 52.62 119 LYS A C 1
ATOM 911 O O . LYS A 1 119 ? 2.858 -18.674 -55.821 1.00 52.62 119 LYS A O 1
ATOM 916 N N . GLN A 1 120 ? 3.184 -17.054 -54.308 1.00 50.09 120 GLN A N 1
ATOM 917 C CA . GLN A 1 120 ? 2.048 -16.234 -54.779 1.00 50.09 120 GLN A CA 1
ATOM 918 C C . GLN A 1 120 ? 2.429 -15.047 -55.681 1.00 50.09 120 GLN A C 1
ATOM 920 O O . GLN A 1 120 ? 1.549 -14.430 -56.273 1.00 50.09 120 GLN A O 1
ATOM 925 N N . ILE A 1 121 ? 3.720 -14.768 -55.898 1.00 53.66 121 ILE A N 1
ATOM 926 C CA . ILE A 1 121 ? 4.168 -13.702 -56.815 1.00 53.66 121 ILE A CA 1
ATOM 927 C C . ILE A 1 121 ? 4.388 -14.276 -58.225 1.00 53.66 121 ILE A C 1
ATOM 929 O O . ILE A 1 121 ? 5.476 -14.212 -58.790 1.00 53.66 121 ILE A O 1
ATOM 933 N N . LYS A 1 122 ? 3.374 -14.921 -58.806 1.00 52.09 122 LYS A N 1
ATOM 934 C CA . LYS A 1 122 ? 3.386 -15.266 -60.238 1.00 52.09 122 LYS A CA 1
ATOM 935 C C . LYS A 1 122 ? 1.970 -15.359 -60.786 1.00 52.09 122 LYS A C 1
ATOM 937 O O . LYS A 1 122 ? 1.549 -16.420 -61.224 1.00 52.09 122 LYS A O 1
ATOM 942 N N . LEU A 1 123 ? 1.227 -14.255 -60.750 1.00 52.06 123 LEU A N 1
ATOM 943 C CA . LEU A 1 123 ? -0.047 -14.161 -61.467 1.00 52.06 123 LEU A CA 1
ATOM 944 C C 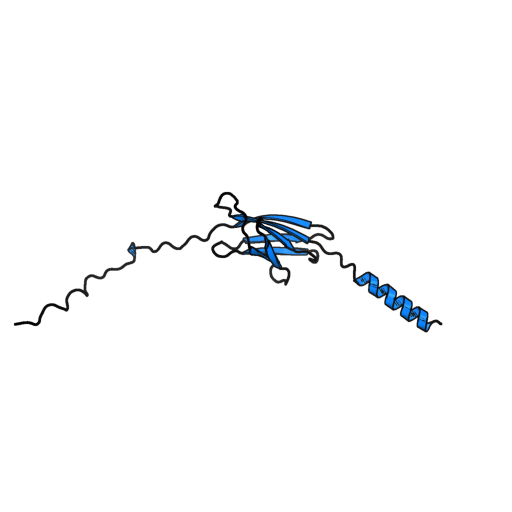. LEU A 1 123 ? -0.413 -12.707 -61.823 1.00 52.06 123 LEU A C 1
ATOM 946 O O . LEU A 1 123 ? -1.487 -12.240 -61.480 1.00 52.06 123 LEU A O 1
ATOM 950 N N . ALA A 1 124 ? 0.483 -11.970 -62.487 1.00 51.47 124 ALA A N 1
ATOM 951 C CA . ALA A 1 124 ? 0.131 -10.692 -63.126 1.00 51.47 124 ALA A CA 1
ATOM 952 C C . ALA A 1 124 ? 1.171 -10.267 -64.183 1.00 51.47 124 ALA A C 1
ATOM 954 O O . ALA A 1 124 ? 1.754 -9.194 -64.096 1.00 51.47 124 ALA A O 1
ATOM 955 N N . SER A 1 125 ? 1.471 -11.118 -65.166 1.00 53.97 125 SER A N 1
ATOM 956 C CA . SER A 1 125 ? 2.180 -10.668 -66.379 1.00 53.97 125 SER A CA 1
ATOM 957 C C . SER A 1 125 ? 1.925 -11.601 -67.561 1.00 53.97 125 SER A C 1
ATOM 959 O O . SER A 1 125 ? 2.835 -12.191 -68.140 1.00 53.97 125 SER A O 1
ATOM 961 N N . LYS A 1 126 ? 0.651 -11.787 -67.919 1.00 54.31 126 LYS A N 1
ATOM 962 C CA . LYS A 1 126 ? 0.319 -12.331 -69.239 1.00 54.31 126 LYS A CA 1
ATOM 963 C C . LYS A 1 126 ? -1.059 -11.871 -69.704 1.00 54.31 126 LYS A C 1
ATOM 965 O O . LYS A 1 126 ? -2.028 -12.606 -69.582 1.00 54.31 126 LYS A O 1
ATOM 970 N N . SER A 1 127 ? -1.115 -10.666 -70.257 1.00 50.22 127 SER A N 1
ATOM 971 C CA . SER A 1 127 ? -2.093 -10.291 -71.283 1.00 50.22 127 SER A CA 1
ATOM 972 C C . SER A 1 127 ? -1.702 -8.935 -71.856 1.00 50.22 127 SER A C 1
ATOM 974 O O . SER A 1 127 ? -2.060 -7.915 -71.287 1.00 50.22 127 SER A O 1
ATOM 976 N N . GLU A 1 128 ? -0.928 -8.952 -72.934 1.00 47.47 128 GLU A N 1
ATOM 977 C CA . GLU A 1 128 ? -1.004 -7.979 -74.029 1.00 47.47 128 GLU A CA 1
ATOM 978 C C . GLU A 1 128 ? -0.135 -8.546 -75.159 1.00 47.47 128 GLU A C 1
ATOM 980 O O . GLU A 1 128 ? 1.095 -8.485 -75.142 1.00 47.47 128 GLU A O 1
ATOM 985 N N . GLN A 1 129 ? -0.816 -9.279 -76.043 1.00 43.84 129 GLN A N 1
ATOM 986 C CA . GLN A 1 129 ? -0.445 -9.386 -77.450 1.00 43.84 129 GLN A CA 1
ATOM 987 C C . GLN A 1 129 ? -1.072 -8.203 -78.177 1.00 43.84 129 GLN A C 1
ATOM 989 O O . GLN A 1 129 ? -2.201 -7.835 -77.773 1.00 43.84 129 GLN A O 1
#

Radius of gyration: 29.14 Å; Cα contacts (8 Å, |Δi|>4): 227; chains: 1; bounding box: 54×32×115 Å

Secondary structure (DSSP, 8-state):
-HHHHHHHHHHHHHTGGG----EEEEEEEEETTTTT-B-TT-EEEETTSS-EEE--TTSEEEEEEEPSEEEEEEEE-TTB--EEEEEEE-TT-EEEEEEEEPBPPPPP--GGG----GGGS-SS-----

=== Feature glossary ===
Key to the feature types in this record:

pLDDT. pLDDT is the predicted lDDT-Cα score: AlphaFold's confidence that the local environment of each residue (all inter-atomic distances within 15 Å) is correctly placed. It is a per-residue number between 0 and 100, with higher meaning more reliable.

Radius of gyration, Cα contacts, bounding box. The geometric summary reports three shape descriptors. Rg (radius of gyration) measures how spread out the Cα atoms are about their centre of mass; compact globular proteins have small Rg, elongated or unfolded ones large. Cα contacts (<8 Å, |i−j|>4) count long-range residue pairs in spatial proximity — high for tightly packed folds, near zero for rods or random coil. The bounding-box extents give the protein's footprint along x, y, z in Å.

Backbone torsions (φ/ψ). Backbone dihedral angles. Every residue except chain termini has a φ (preceding-C → N → Cα → C) and a ψ (N → Cα → C → next-N). They are reported in degrees following the IUPAC sign convention. Secondary structure is essentially a statement about which (φ, ψ) basin each residue occupies.

Contact-map, Ramachandran, and PAE plots. Plot images: a contact map (which residues are close in 3D, as an N×N binary image), a Ramachandran scatter (backbone torsion angles, revealing secondary-structure composition at a glance), and — for AlphaFold structures — a PAE heatmap (pairwise prediction confidence).

Predicted aligned error. Predicted Aligned Error (PAE) is an AlphaFold confidence matrix: entry (i, j) is the expected error in the position of residue j, in ångströms, when the prediction is superimposed on the true structure at residue i. Low PAE within a block of residues means that block is internally rigid and well-predicted; high PAE between two blocks means their relative placement is uncertain even if each block individually is confident.

Secondary structure (3-state, P-SEA). Three-state secondary structure (P-SEA) collapses the eight DSSP classes into helix (a), strand (b), and coil (c). P-SEA assigns these from Cα geometry alone — distances and angles — without requiring backbone oxygens, so it works on any Cα trace.

Solvent-accessible surface area. Solvent-accessible surface area (SASA) is the area in Å² traced out by the centre of a 1.4 Å probe sphere (a water molecule) rolled over the protein's van der Waals surface (Shrake–Rupley / Lee–Richards construction). Buried residues have near-zero SASA; fully exposed residues can exceed 200 Å². The total SASA scales roughly with the number of surface residues.

Foldseek 3Di. The Foldseek 3Di string encodes local tertiary geometry as a 20-letter alphabet — one character per residue — derived from the relative positions of nearby Cα atoms. Unlike the amino-acid sequence, 3Di is a direct function of the 3D structure, so two proteins with the same fold have similar 3Di strings even at low sequence identity.

B-factor. For experimental (PDB) structures, the B-factor (temperature factor) quantifies the positional spread of each atom in the crystal — a combination of thermal vibration and static disorder — in units of Å². High B-factors mark flexible loops or poorly resolved regions; low B-factors mark the rigid, well-ordered core.

mmCIF coordinates. The mmCIF block holds the 3D Cartesian coordinates of each backbone atom (N, Cα, C, O) in ångströms. mmCIF is the PDB's canonical archive format — a tagged-loop text representation of the atomic model.

InterPro / GO / CATH / organism. Functional annotations link the protein to curated databases. InterPro entries identify conserved domains and families by matching the sequence against member-database signatures (Pfam, PROSITE, CDD, …). Gene Ontology (GO) terms describe molecular function, biological process, and cellular component in a controlled vocabulary. CATH places the structure in a hierarchical fold classification (Class/Architecture/Topology/Homologous-superfamily). The organism is the source species.

Rendered structure images. Structure images are PyMOL renders from six orthogonal camera directions. Cartoon representation draws helices as coils and strands as arrows; sticks shows the backbone as bonds; surface shows the solvent-excluded envelope. Rainbow coloring maps sequence position to hue (blue→red, N→C); chain coloring assigns a distinct color per polypeptide.

Sequence. This is the polypeptide sequence — one letter per residue, N-terminus first. Length ranges from a few dozen residues for small domains to over a thousand for large multi-domain proteins.

Secondary structure (8-state, DSSP). The SS8 string is DSSP's per-residue secondary-structure call. α-helix (H) means an i→i+4 H-bond ladder; β-strand (E) means the residue participates in a β-sheet; 3₁₀ (G) and π (I) are tighter and wider helices; T/S are turns/bends; '-' is loop.

Nearest PDB structures. Structural nearest neighbors (via Foldseek easy-search vs the PDB). Reported per hit: target PDB id, E-value, and alignment TM-score. A TM-score above ~0.5 is the conventional threshold for 'same fold'.